Protein AF-A0A350H7R0-F1 (afdb_monomer_lite)

InterPro domains:
  IPR005484 Large ribosomal subunit protein uL18, bacterial/plantae/animalia [PF00861] (6-66)
  IPR005484 Large ribosomal subunit protein uL18, bacterial/plantae/animalia [PTHR12899] (7-65)
  IPR057268 Large ribosomal subunit protein uL18 [cd00432] (18-68)

Organism: NCBI:txid2052148

Structure (mmCIF, N/CA/C/O backbone):
data_AF-A0A350H7R0-F1
#
_entry.id   AF-A0A350H7R0-F1
#
loop_
_atom_site.group_PDB
_atom_site.id
_atom_site.type_symbol
_atom_site.label_atom_id
_atom_site.label_alt_id
_atom_site.label_comp_id
_atom_site.label_asym_id
_atom_site.label_entity_id
_atom_site.label_seq_id
_atom_site.pdbx_PDB_ins_code
_atom_site.Cartn_x
_atom_site.Cartn_y
_atom_site.Cartn_z
_atom_site.occupancy
_atom_site.B_iso_or_equiv
_atom_site.auth_seq_id
_atom_site.auth_comp_id
_atom_site.auth_asym_id
_atom_site.auth_atom_id
_atom_site.pdbx_PDB_model_num
ATOM 1 N N . MET A 1 1 ? 24.923 8.802 1.989 1.00 65.12 1 MET A N 1
ATOM 2 C CA . MET A 1 1 ? 23.527 8.605 2.452 1.00 65.12 1 MET A CA 1
ATOM 3 C C . MET A 1 1 ? 22.784 7.809 1.390 1.00 65.12 1 MET A C 1
ATOM 5 O O . MET A 1 1 ? 22.700 8.277 0.259 1.00 65.12 1 MET A O 1
ATOM 9 N N . ASP A 1 2 ? 22.320 6.605 1.713 1.00 85.38 2 ASP A N 1
ATOM 10 C CA . ASP A 1 2 ? 21.740 5.685 0.728 1.00 85.38 2 ASP A CA 1
ATOM 11 C C . ASP A 1 2 ? 20.404 6.222 0.165 1.00 85.38 2 ASP A C 1
ATOM 13 O O . ASP A 1 2 ? 19.464 6.546 0.900 1.00 85.38 2 ASP A O 1
ATOM 17 N N . LYS A 1 3 ? 20.328 6.354 -1.165 1.00 81.06 3 LYS A N 1
ATOM 18 C CA . LYS A 1 3 ? 19.156 6.874 -1.890 1.00 81.06 3 LYS A CA 1
ATOM 19 C C . LYS A 1 3 ? 17.932 5.967 -1.719 1.00 81.06 3 LYS A C 1
ATOM 21 O O . LYS A 1 3 ? 16.807 6.473 -1.679 1.00 81.06 3 LYS A O 1
ATOM 26 N N . ASN A 1 4 ? 18.136 4.657 -1.579 1.00 84.69 4 ASN A N 1
ATOM 27 C CA . ASN A 1 4 ? 17.049 3.692 -1.413 1.00 84.69 4 ASN A CA 1
ATOM 28 C C . ASN A 1 4 ? 16.361 3.854 -0.055 1.00 84.69 4 ASN A C 1
ATOM 30 O O . ASN A 1 4 ? 15.127 3.846 0.020 1.00 84.69 4 ASN A O 1
ATOM 34 N N . ILE A 1 5 ? 17.145 4.118 0.994 1.00 88.19 5 ILE A N 1
ATOM 35 C CA . ILE A 1 5 ? 16.635 4.406 2.340 1.00 88.19 5 ILE A CA 1
ATOM 36 C C . ILE A 1 5 ? 15.743 5.655 2.309 1.00 88.19 5 ILE A C 1
ATOM 38 O O . ILE A 1 5 ? 14.584 5.591 2.723 1.00 88.19 5 ILE A O 1
ATOM 42 N N . LYS A 1 6 ? 16.206 6.754 1.691 1.00 92.06 6 LYS A N 1
ATOM 43 C CA . LYS A 1 6 ? 15.410 7.992 1.558 1.00 92.06 6 LYS A CA 1
ATOM 44 C C . LYS A 1 6 ? 14.098 7.787 0.791 1.00 92.06 6 LYS A C 1
ATOM 46 O O . LYS A 1 6 ? 13.083 8.402 1.123 1.00 92.06 6 LYS A O 1
ATOM 51 N N . LYS A 1 7 ? 14.093 6.951 -0.255 1.00 89.44 7 LYS A N 1
ATOM 52 C CA . LYS A 1 7 ? 12.879 6.644 -1.034 1.00 89.44 7 LYS A CA 1
ATOM 53 C C . LYS A 1 7 ? 11.856 5.882 -0.186 1.00 89.44 7 LYS A C 1
ATOM 55 O O . LYS A 1 7 ? 10.672 6.224 -0.220 1.00 89.44 7 LYS A O 1
ATOM 60 N N . ARG A 1 8 ? 12.312 4.900 0.600 1.00 90.94 8 ARG A N 1
ATOM 61 C CA . ARG A 1 8 ? 11.469 4.141 1.536 1.00 90.94 8 ARG A CA 1
ATOM 62 C C . ARG A 1 8 ? 10.854 5.057 2.593 1.00 90.94 8 ARG A C 1
ATOM 64 O O . ARG A 1 8 ? 9.640 5.055 2.750 1.00 90.94 8 ARG A O 1
ATOM 71 N N . GLU A 1 9 ? 11.654 5.906 3.231 1.00 94.81 9 GLU A N 1
ATOM 72 C CA . GLU A 1 9 ? 11.178 6.851 4.252 1.00 94.81 9 GLU A CA 1
ATOM 73 C C . GLU A 1 9 ? 10.121 7.826 3.719 1.00 94.81 9 GLU A C 1
ATOM 75 O O . GLU A 1 9 ? 9.087 8.038 4.353 1.00 94.81 9 GLU A O 1
ATOM 80 N N . LYS A 1 10 ? 10.343 8.411 2.533 1.00 94.88 10 LYS A N 1
ATOM 81 C CA . LYS A 1 10 ? 9.362 9.309 1.899 1.00 94.88 10 LYS A CA 1
ATOM 82 C C . LYS A 1 10 ? 8.034 8.599 1.625 1.00 94.88 10 LYS A C 1
ATOM 84 O O . LYS A 1 10 ? 6.975 9.210 1.779 1.00 94.88 10 LYS A O 1
ATOM 89 N N . ARG A 1 11 ? 8.085 7.324 1.223 1.00 93.81 11 ARG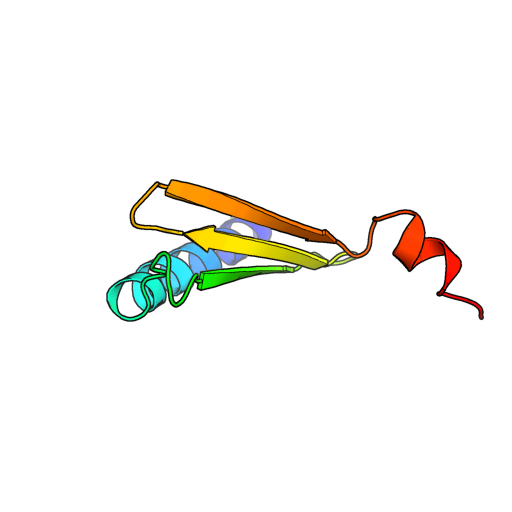 A N 1
ATOM 90 C CA . ARG A 1 11 ? 6.894 6.497 0.997 1.00 93.81 11 ARG A CA 1
ATOM 91 C C . ARG A 1 11 ? 6.150 6.229 2.302 1.00 93.81 11 ARG A C 1
ATOM 93 O O . ARG A 1 11 ? 4.949 6.479 2.342 1.00 93.81 11 ARG A O 1
ATOM 100 N N . GLU A 1 12 ? 6.846 5.807 3.357 1.00 94.06 12 GLU A N 1
ATOM 101 C CA . GLU A 1 12 ? 6.226 5.563 4.668 1.00 94.06 12 GLU A CA 1
ATOM 102 C C . GLU A 1 12 ? 5.568 6.831 5.223 1.00 94.06 12 GLU A C 1
ATOM 104 O O . GLU A 1 12 ? 4.393 6.806 5.574 1.00 94.06 12 GLU A O 1
ATOM 109 N N . LYS A 1 13 ? 6.253 7.984 5.176 1.00 95.81 13 LYS A N 1
ATOM 110 C CA . LYS A 1 13 ? 5.673 9.271 5.606 1.00 95.81 13 LYS A CA 1
ATOM 111 C C . LYS A 1 13 ? 4.376 9.605 4.864 1.00 95.81 13 LYS A C 1
ATOM 113 O O . LYS A 1 13 ? 3.417 10.083 5.469 1.00 95.81 13 LYS A O 1
ATOM 118 N N . ARG A 1 14 ? 4.330 9.354 3.550 1.00 94.81 14 ARG A N 1
ATOM 119 C CA . ARG A 1 14 ? 3.118 9.563 2.747 1.00 94.81 14 ARG A CA 1
ATOM 120 C C . ARG A 1 14 ? 2.018 8.575 3.132 1.00 94.81 14 ARG A C 1
ATOM 122 O O . ARG A 1 14 ? 0.879 9.000 3.289 1.00 94.81 14 ARG A O 1
ATOM 129 N N . HIS A 1 15 ? 2.350 7.296 3.296 1.00 93.50 15 HIS A N 1
ATOM 130 C CA . HIS A 1 15 ? 1.394 6.269 3.708 1.00 93.50 15 HIS A CA 1
ATOM 131 C C . HIS A 1 15 ? 0.771 6.604 5.064 1.00 93.50 15 HIS A C 1
ATOM 133 O O . HIS A 1 15 ? -0.451 6.617 5.165 1.00 93.50 15 HIS A O 1
ATO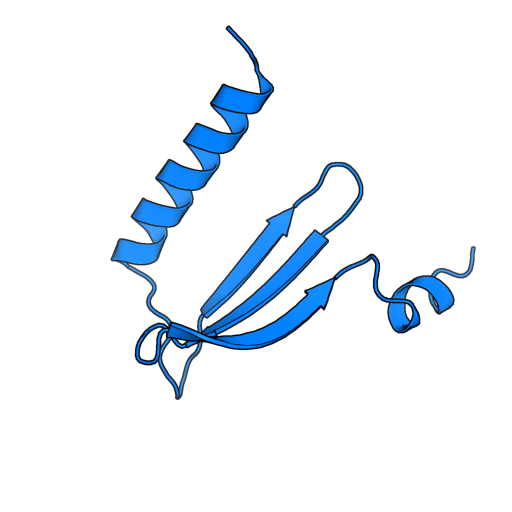M 139 N N . THR A 1 16 ? 1.572 6.960 6.070 1.00 93.75 16 THR A N 1
ATOM 140 C CA . THR A 1 16 ? 1.067 7.353 7.393 1.00 93.75 16 THR A CA 1
ATOM 141 C C . THR A 1 16 ? 0.138 8.561 7.308 1.00 93.75 16 THR A C 1
ATOM 143 O O . THR A 1 16 ? -0.944 8.541 7.885 1.00 93.75 16 THR A O 1
ATOM 146 N N . ARG A 1 17 ? 0.499 9.588 6.525 1.00 95.50 17 ARG A N 1
ATOM 147 C CA . ARG A 1 17 ? -0.363 10.762 6.327 1.00 95.50 17 ARG A CA 1
ATOM 148 C C . ARG A 1 17 ? -1.700 10.399 5.679 1.00 95.50 17 ARG A C 1
ATOM 150 O O . ARG A 1 17 ? -2.739 10.853 6.142 1.00 95.50 17 ARG A O 1
ATOM 157 N N . ILE A 1 18 ? -1.680 9.592 4.618 1.00 93.81 18 ILE A N 1
ATOM 158 C CA . ILE A 1 18 ? -2.900 9.178 3.911 1.00 93.81 18 ILE A CA 1
ATOM 159 C C . ILE A 1 18 ? -3.789 8.325 4.824 1.00 93.81 18 ILE A C 1
ATOM 161 O O . ILE A 1 18 ? -4.997 8.541 4.847 1.00 93.81 18 ILE A O 1
ATOM 165 N N . ARG A 1 19 ? -3.203 7.433 5.634 1.00 92.31 19 ARG A N 1
ATOM 166 C CA . ARG A 1 19 ? -3.932 6.611 6.618 1.00 92.31 19 ARG A CA 1
ATOM 167 C C . ARG A 1 19 ? -4.603 7.423 7.728 1.00 92.31 19 ARG A C 1
ATOM 169 O O . ARG A 1 19 ? -5.554 6.950 8.335 1.00 92.31 19 ARG A O 1
ATOM 176 N N . GLY A 1 20 ? -4.156 8.658 7.969 1.00 91.50 20 GLY A N 1
ATOM 177 C CA . GLY A 1 20 ? -4.862 9.588 8.853 1.00 91.50 20 GLY A CA 1
ATOM 178 C C . GLY A 1 20 ? -6.249 9.986 8.331 1.00 91.50 20 GLY A C 1
ATOM 179 O O . GLY A 1 20 ? -7.129 10.291 9.127 1.00 91.50 20 GLY A O 1
ATOM 180 N N . ARG A 1 21 ? -6.459 9.950 7.005 1.00 91.25 21 ARG A N 1
ATOM 181 C CA . ARG A 1 21 ? -7.735 10.290 6.349 1.00 91.25 21 ARG A CA 1
ATOM 182 C C . ARG A 1 21 ? -8.482 9.066 5.817 1.00 91.25 21 ARG A C 1
ATOM 184 O O . ARG A 1 21 ? -9.706 9.058 5.822 1.00 91.25 21 ARG A O 1
ATOM 191 N N . ILE A 1 22 ? -7.760 8.065 5.320 1.00 89.00 22 ILE A N 1
ATOM 192 C CA . ILE A 1 22 ? -8.321 6.858 4.707 1.00 89.00 22 ILE A CA 1
ATOM 193 C C . ILE A 1 22 ? -8.104 5.684 5.658 1.00 89.00 22 ILE A C 1
ATOM 195 O O . ILE A 1 22 ? -6.965 5.275 5.877 1.00 89.00 22 ILE A O 1
ATOM 199 N N . LYS A 1 23 ? -9.199 5.128 6.175 1.00 89.25 23 LYS A N 1
ATOM 200 C CA . LYS A 1 23 ? -9.221 3.886 6.955 1.00 89.25 23 LYS A CA 1
ATOM 201 C C . LYS A 1 23 ? -10.032 2.839 6.200 1.00 89.25 23 LYS A C 1
ATOM 203 O O . LYS A 1 23 ? -11.037 3.193 5.586 1.00 89.25 23 LYS A O 1
ATOM 208 N N . GLY A 1 24 ? -9.579 1.591 6.218 1.00 90.19 24 GLY A N 1
ATOM 209 C CA . GLY A 1 24 ? -10.331 0.460 5.685 1.00 90.19 24 GLY A CA 1
ATOM 210 C C . GLY A 1 24 ? -11.208 -0.155 6.767 1.00 90.19 24 GLY A C 1
ATOM 211 O O . GLY A 1 24 ? -10.686 -0.534 7.806 1.00 90.19 24 GLY A O 1
ATOM 212 N N . THR A 1 25 ? -12.511 -0.257 6.542 1.00 92.44 25 THR A N 1
ATOM 213 C CA . THR A 1 25 ? -13.436 -0.995 7.422 1.00 92.44 25 THR A CA 1
ATOM 214 C C . THR A 1 25 ? -13.828 -2.322 6.776 1.00 92.44 25 THR A C 1
ATOM 216 O O . THR A 1 25 ? -13.519 -2.548 5.609 1.00 92.44 25 THR A O 1
ATOM 219 N N . VAL A 1 26 ? -14.558 -3.179 7.492 1.00 91.56 26 VAL A N 1
ATOM 220 C CA . VAL A 1 26 ? -15.094 -4.441 6.946 1.00 91.56 26 VAL A CA 1
ATOM 221 C C . VAL A 1 26 ? -15.909 -4.208 5.665 1.00 91.56 26 VAL A C 1
ATOM 223 O O . VAL A 1 26 ? -15.709 -4.896 4.669 1.00 91.56 26 VAL A O 1
ATOM 226 N N . GLU A 1 27 ? -16.799 -3.211 5.667 1.00 93.56 27 GLU A N 1
ATOM 227 C CA . GLU A 1 27 ? -17.645 -2.877 4.509 1.00 93.56 27 GLU A CA 1
ATOM 228 C C . GLU A 1 27 ? -16.860 -2.214 3.373 1.00 93.56 27 GLU A C 1
ATOM 230 O O . GLU A 1 27 ? -17.200 -2.350 2.198 1.00 93.56 27 GLU A O 1
ATOM 235 N N . ARG A 1 28 ? -15.805 -1.466 3.718 1.00 93.94 28 ARG A N 1
ATOM 236 C CA . ARG A 1 28 ? -14.981 -0.736 2.757 1.00 93.94 28 ARG A CA 1
ATOM 237 C C . ARG A 1 28 ? -13.500 -0.886 3.104 1.00 93.94 28 ARG A C 1
ATOM 239 O O . ARG A 1 28 ? -12.896 0.054 3.634 1.00 93.94 28 ARG A O 1
ATOM 246 N N . PRO A 1 29 ? -12.898 -2.047 2.806 1.00 95.50 29 PRO A N 1
ATOM 247 C CA . PRO A 1 29 ? -11.518 -2.322 3.167 1.00 95.50 29 PRO A CA 1
ATOM 248 C C . PRO A 1 29 ? -10.561 -1.462 2.341 1.00 95.50 29 PRO A C 1
ATOM 250 O O . PRO A 1 29 ? -10.871 -1.008 1.235 1.00 95.50 29 PRO A O 1
ATOM 253 N N . ARG A 1 30 ? -9.364 -1.214 2.876 1.00 94.69 30 ARG A N 1
ATOM 254 C CA . ARG A 1 30 ? -8.362 -0.397 2.189 1.00 94.69 30 ARG A CA 1
ATOM 255 C C . ARG A 1 30 ? -7.538 -1.239 1.226 1.00 94.69 30 ARG A C 1
ATOM 257 O O . ARG A 1 30 ? -7.015 -2.290 1.585 1.00 94.69 30 ARG A O 1
ATOM 264 N N . LEU A 1 31 ? -7.325 -0.704 0.029 1.00 94.94 31 LEU A N 1
ATOM 265 C CA . LEU A 1 31 ? -6.336 -1.223 -0.907 1.00 94.94 31 LEU A CA 1
ATOM 266 C C . LEU A 1 31 ? -4.950 -0.663 -0.573 1.00 94.94 31 LEU A C 1
ATOM 268 O O . LEU A 1 31 ? -4.749 0.547 -0.449 1.00 94.94 31 LEU A O 1
ATOM 272 N N . VAL A 1 32 ? -3.975 -1.555 -0.468 1.00 94.69 32 VAL A N 1
ATOM 273 C CA . VAL A 1 32 ? -2.563 -1.234 -0.278 1.00 94.69 32 VAL A CA 1
ATOM 274 C C . VAL A 1 32 ? -1.802 -1.657 -1.511 1.00 94.69 32 VAL A C 1
ATOM 276 O O . VAL A 1 32 ? -1.914 -2.797 -1.943 1.00 94.69 32 VAL A O 1
ATOM 279 N N . VAL A 1 33 ? -0.975 -0.755 -2.031 1.00 94.50 33 VAL A N 1
ATOM 280 C CA . VAL A 1 33 ? -0.097 -1.028 -3.168 1.00 94.50 33 VAL A CA 1
ATOM 281 C C . VAL A 1 33 ? 1.352 -0.827 -2.742 1.00 94.50 33 VAL A C 1
ATOM 283 O O . VAL A 1 33 ? 1.718 0.212 -2.182 1.00 94.50 33 VAL A O 1
ATOM 286 N N . TYR A 1 34 ? 2.200 -1.801 -3.051 1.00 94.44 34 TYR A N 1
ATOM 287 C CA . TYR A 1 34 ? 3.647 -1.676 -2.982 1.00 94.44 34 TYR A CA 1
ATOM 288 C C . TYR A 1 34 ? 4.253 -1.929 -4.362 1.00 94.44 34 TYR A C 1
ATOM 290 O O . TYR A 1 34 ? 4.032 -2.973 -4.973 1.00 94.44 34 TYR A O 1
ATOM 298 N N . ARG A 1 35 ? 5.029 -0.956 -4.856 1.00 91.19 35 ARG A N 1
ATOM 299 C CA . ARG A 1 35 ? 5.646 -1.018 -6.183 1.00 91.19 35 ARG A CA 1
ATOM 300 C C . ARG A 1 35 ? 7.168 -1.152 -6.104 1.00 91.19 35 ARG A C 1
ATOM 302 O O . ARG A 1 35 ? 7.871 -0.269 -5.609 1.00 91.19 35 ARG A O 1
ATOM 309 N N . SER A 1 36 ? 7.599 -2.282 -6.648 1.00 89.75 36 SER A N 1
ATOM 310 C CA . SER A 1 36 ? 8.911 -2.702 -7.127 1.00 89.75 36 SER A CA 1
ATOM 311 C C . SER A 1 36 ? 9.632 -1.761 -8.086 1.00 89.75 36 SER A C 1
ATOM 313 O O . SER A 1 36 ? 9.022 -0.846 -8.631 1.00 89.75 36 SER A O 1
ATOM 315 N N . LEU A 1 37 ? 10.879 -2.089 -8.429 1.00 89.75 37 LEU A N 1
ATOM 316 C CA . LEU A 1 37 ? 11.369 -1.820 -9.785 1.00 89.75 37 LEU A CA 1
ATOM 317 C C . LEU A 1 37 ? 10.741 -2.813 -10.775 1.00 89.75 37 LEU A C 1
ATOM 319 O O . LEU A 1 37 ? 10.286 -2.403 -11.836 1.00 89.75 37 LEU A O 1
ATOM 323 N N . ASN A 1 38 ? 10.634 -4.084 -10.371 1.00 90.00 38 ASN A N 1
ATOM 324 C CA . ASN A 1 38 ? 10.278 -5.181 -11.276 1.00 90.00 38 ASN A CA 1
ATOM 325 C C . ASN A 1 38 ? 8.858 -5.719 -11.059 1.00 90.00 38 ASN A C 1
ATOM 327 O O . ASN A 1 38 ? 8.286 -6.328 -11.957 1.00 90.00 38 ASN A O 1
ATOM 331 N N . HIS A 1 39 ? 8.277 -5.507 -9.874 1.00 92.31 39 HIS A N 1
ATOM 332 C CA . HIS A 1 39 ? 7.019 -6.149 -9.483 1.00 92.31 39 HIS A CA 1
ATOM 333 C C . HIS A 1 39 ? 6.055 -5.190 -8.795 1.00 92.31 39 HIS A C 1
ATOM 335 O O . HIS A 1 39 ? 6.444 -4.151 -8.264 1.00 92.31 39 HIS A O 1
ATOM 341 N N . ILE A 1 40 ? 4.780 -5.550 -8.768 1.00 93.88 40 ILE A N 1
ATOM 342 C CA . ILE A 1 40 ? 3.763 -4.855 -7.988 1.00 93.88 40 ILE A CA 1
ATOM 343 C C . ILE A 1 40 ? 3.055 -5.859 -7.088 1.00 93.88 40 ILE A C 1
ATOM 345 O O . ILE A 1 40 ? 2.783 -6.989 -7.489 1.00 93.88 40 ILE A O 1
ATOM 349 N N . TYR A 1 41 ? 2.796 -5.430 -5.861 1.00 94.75 41 TYR A N 1
ATOM 350 C CA . TYR A 1 41 ? 2.134 -6.214 -4.832 1.00 94.75 41 TYR A CA 1
ATOM 351 C C . TYR A 1 41 ? 0.954 -5.409 -4.318 1.00 94.75 41 TYR A C 1
ATOM 353 O O . TYR A 1 41 ? 1.099 -4.214 -4.030 1.00 94.75 41 TYR A O 1
ATOM 361 N N . VAL A 1 42 ? -0.197 -6.056 -4.198 1.00 95.88 42 VAL A N 1
ATOM 362 C CA . VAL A 1 42 ? -1.437 -5.424 -3.760 1.00 95.8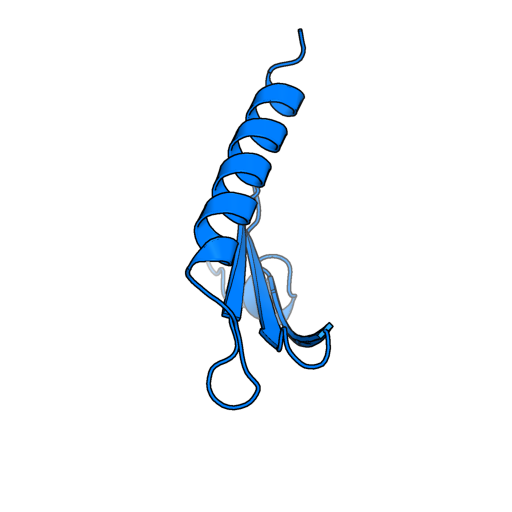8 42 VAL A CA 1
ATOM 363 C C . VAL A 1 42 ? -2.128 -6.255 -2.691 1.00 95.88 42 VAL A C 1
ATOM 365 O O . VAL A 1 42 ? -2.101 -7.478 -2.743 1.00 95.88 42 VAL A O 1
ATOM 368 N N . GLN A 1 43 ? -2.719 -5.596 -1.699 1.00 95.56 43 GLN A N 1
ATOM 369 C CA . GLN A 1 43 ? -3.429 -6.240 -0.590 1.00 95.56 43 GLN A CA 1
ATOM 370 C C . GLN A 1 43 ? -4.707 -5.473 -0.271 1.00 95.56 43 GLN A C 1
ATOM 372 O O . GLN A 1 43 ? -4.696 -4.240 -0.267 1.00 95.56 43 GLN A O 1
ATOM 377 N N . ILE A 1 44 ? -5.778 -6.190 0.051 1.00 96.19 44 ILE A N 1
ATOM 378 C CA . ILE A 1 44 ? -7.007 -5.627 0.612 1.00 96.19 44 ILE A CA 1
ATOM 379 C C . ILE A 1 44 ? -7.002 -5.902 2.111 1.00 96.19 44 ILE A C 1
ATOM 381 O O . ILE A 1 44 ? -6.906 -7.055 2.526 1.00 96.19 44 ILE A O 1
ATOM 385 N N . ILE A 1 45 ? -7.068 -4.848 2.922 1.00 95.31 45 ILE A N 1
ATOM 386 C CA . ILE A 1 45 ? -6.920 -4.940 4.378 1.00 95.31 45 ILE A CA 1
ATOM 387 C C . ILE A 1 45 ? -8.103 -4.276 5.072 1.00 95.31 45 ILE A C 1
ATOM 389 O O . ILE A 1 45 ? -8.484 -3.156 4.729 1.00 95.31 45 ILE A O 1
ATOM 393 N N . ASP A 1 46 ? -8.630 -4.954 6.081 1.00 95.56 46 ASP A N 1
ATOM 394 C CA . ASP A 1 46 ? -9.544 -4.393 7.065 1.00 95.56 46 ASP A CA 1
ATOM 395 C C . ASP A 1 46 ? -8.743 -3.887 8.277 1.00 95.56 46 ASP A C 1
ATOM 397 O O . ASP A 1 46 ? -8.067 -4.662 8.957 1.00 95.56 46 ASP A O 1
ATOM 401 N N . ASP A 1 47 ? -8.782 -2.576 8.534 1.00 91.00 47 ASP A N 1
ATOM 402 C CA . ASP A 1 47 ? -8.060 -1.953 9.649 1.00 91.00 47 ASP A CA 1
ATOM 403 C C . ASP A 1 47 ? -8.740 -2.160 10.994 1.00 91.00 47 ASP A C 1
ATOM 405 O O . ASP A 1 47 ? -8.068 -2.055 12.019 1.00 91.00 47 ASP A O 1
ATOM 409 N N . THR A 1 48 ? -10.045 -2.438 11.010 1.00 91.88 48 THR A N 1
ATOM 410 C CA . THR A 1 48 ? -10.783 -2.667 12.255 1.00 91.88 48 THR A CA 1
ATOM 411 C C . THR A 1 48 ? -10.319 -3.963 12.907 1.00 91.88 48 THR A C 1
ATOM 413 O O . THR A 1 48 ? -10.022 -3.977 14.099 1.00 91.88 48 THR A O 1
ATOM 416 N N . ASN A 1 49 ? -10.189 -5.023 12.108 1.00 92.12 49 ASN A N 1
ATOM 417 C CA . ASN A 1 49 ? -9.733 -6.334 12.570 1.00 92.12 49 ASN A CA 1
ATOM 418 C C . ASN A 1 49 ? -8.227 -6.566 12.355 1.00 92.12 49 ASN A C 1
ATOM 420 O O . ASN A 1 49 ? -7.688 -7.580 12.789 1.00 92.12 49 ASN A O 1
ATOM 424 N N . GLY A 1 50 ? -7.537 -5.651 11.663 1.00 90.12 50 GLY A N 1
ATOM 425 C CA . GLY A 1 50 ? -6.116 -5.784 11.329 1.00 90.12 50 GLY A CA 1
ATOM 426 C C . GLY A 1 50 ? -5.814 -6.945 10.374 1.00 90.12 50 GLY A C 1
ATOM 427 O O . GLY A 1 50 ? -4.686 -7.439 10.346 1.00 90.12 50 GLY A O 1
ATOM 428 N N . MET A 1 51 ? -6.804 -7.393 9.599 1.00 94.56 51 MET A N 1
ATOM 429 C CA . MET A 1 51 ? -6.730 -8.605 8.786 1.00 94.56 51 MET A CA 1
ATOM 430 C C . MET A 1 51 ? -6.574 -8.278 7.300 1.00 94.56 51 MET A C 1
ATOM 432 O O . MET A 1 51 ? -7.258 -7.413 6.754 1.00 94.56 51 MET A O 1
ATOM 436 N N . THR A 1 52 ? -5.686 -9.006 6.620 1.00 95.88 52 THR A N 1
ATOM 437 C CA . THR A 1 52 ? -5.610 -8.977 5.153 1.00 95.88 52 THR A CA 1
ATOM 438 C C . THR A 1 52 ? -6.637 -9.953 4.597 1.00 95.88 52 THR A C 1
ATOM 440 O O . THR A 1 52 ? -6.563 -11.144 4.878 1.00 95.88 52 THR A O 1
ATOM 443 N N . LEU A 1 53 ? -7.592 -9.440 3.826 1.00 94.94 53 LEU A N 1
ATOM 444 C CA . LEU A 1 53 ? -8.688 -10.217 3.249 1.00 94.94 53 LEU A CA 1
ATOM 445 C C . LEU A 1 53 ? -8.234 -10.973 2.000 1.00 94.94 53 LEU A C 1
ATOM 447 O O . LEU A 1 53 ? -8.580 -12.133 1.807 1.00 94.94 53 LEU A O 1
ATOM 451 N N . CYS A 1 54 ? -7.437 -10.318 1.158 1.00 94.38 54 CYS A N 1
ATOM 452 C CA . CYS A 1 54 ? -6.823 -10.943 -0.005 1.00 94.38 54 CYS A CA 1
ATOM 453 C C . CYS A 1 54 ? -5.547 -10.208 -0.430 1.00 94.38 54 CYS A C 1
ATOM 455 O O . CYS A 1 54 ? -5.304 -9.052 -0.062 1.00 94.38 54 CYS A O 1
ATOM 457 N N . GLN A 1 55 ? -4.728 -10.896 -1.219 1.00 94.31 55 GLN A N 1
ATOM 458 C CA . GLN A 1 55 ? -3.493 -10.385 -1.794 1.00 94.31 55 GLN A CA 1
ATOM 459 C C . GLN A 1 55 ? -3.398 -10.827 -3.255 1.00 94.31 55 GLN A C 1
ATOM 461 O O . GLN A 1 55 ? -3.864 -11.909 -3.595 1.00 94.31 55 GLN A O 1
ATOM 466 N N . ALA A 1 56 ? -2.789 -9.985 -4.087 1.00 93.12 56 ALA A N 1
ATOM 467 C CA . ALA A 1 56 ? -2.355 -10.355 -5.426 1.00 93.12 56 ALA A CA 1
ATOM 468 C C . ALA A 1 56 ? -0.971 -9.755 -5.721 1.00 93.12 56 ALA A C 1
ATOM 470 O O . ALA A 1 56 ? -0.568 -8.734 -5.140 1.00 93.12 56 ALA A O 1
ATOM 471 N N . SER A 1 57 ? -0.221 -10.356 -6.638 1.00 93.25 57 SER A N 1
ATOM 472 C CA . SER A 1 57 ? 1.071 -9.823 -7.073 1.00 93.25 57 SER A CA 1
ATOM 473 C C . SER A 1 57 ? 1.415 -10.203 -8.504 1.00 93.25 57 SER A C 1
ATOM 475 O O . SER A 1 57 ? 1.060 -11.269 -8.986 1.00 93.25 57 SER A O 1
ATOM 477 N N . SER A 1 58 ? 2.218 -9.375 -9.172 1.00 89.75 58 SER A N 1
ATOM 478 C CA . SER A 1 58 ? 2.691 -9.666 -10.535 1.00 89.75 58 SER A CA 1
ATOM 479 C C . SER A 1 58 ? 3.620 -10.885 -10.649 1.00 89.75 58 SER A C 1
ATOM 481 O O . SER A 1 58 ? 4.083 -11.176 -11.747 1.00 89.75 58 SER A O 1
ATOM 483 N N . LEU A 1 59 ? 3.982 -11.511 -9.527 1.00 87.56 59 LEU A N 1
ATOM 484 C CA . LEU A 1 59 ? 4.784 -12.736 -9.469 1.00 87.56 59 LEU A CA 1
ATOM 485 C C . LEU A 1 59 ? 3.922 -14.001 -9.396 1.00 87.56 59 LEU A C 1
ATOM 487 O O . LEU A 1 59 ? 4.459 -15.105 -9.471 1.00 87.56 59 LEU A O 1
ATOM 491 N N . GLU A 1 60 ? 2.607 -13.871 -9.218 1.00 85.50 60 GLU A N 1
ATOM 492 C CA . GLU A 1 60 ? 1.726 -15.030 -9.148 1.00 85.50 60 GLU A CA 1
ATOM 493 C C . GLU A 1 60 ? 1.737 -15.808 -10.459 1.00 85.50 60 GLU A C 1
ATOM 495 O O . GLU A 1 60 ? 1.632 -15.238 -11.547 1.00 85.50 60 GLU A O 1
ATOM 500 N N . LYS A 1 61 ? 1.856 -17.137 -10.342 1.00 72.12 61 LYS A N 1
ATOM 501 C CA . LYS A 1 61 ? 1.979 -18.048 -11.488 1.00 72.12 61 LYS A CA 1
ATOM 502 C C . LYS A 1 61 ? 0.834 -17.884 -12.487 1.00 72.12 61 LYS A C 1
ATOM 504 O O . LYS A 1 61 ? 1.102 -17.885 -13.679 1.00 72.12 61 LYS A O 1
ATOM 509 N N . ALA A 1 62 ? -0.390 -17.673 -11.995 1.00 73.31 62 ALA A N 1
ATOM 510 C CA . ALA A 1 62 ? -1.571 -17.442 -12.827 1.00 73.3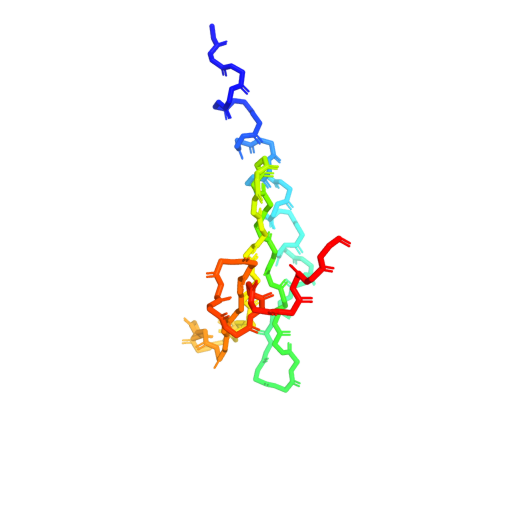1 62 ALA A CA 1
ATOM 511 C C . ALA A 1 62 ? -1.433 -16.200 -13.729 1.00 73.31 62 ALA A C 1
ATOM 513 O O . ALA A 1 62 ? -1.883 -16.211 -14.865 1.00 73.31 62 ALA A O 1
ATOM 514 N N . ILE A 1 63 ? -0.757 -15.152 -13.248 1.00 69.62 63 ILE A N 1
ATOM 515 C CA . ILE A 1 63 ? -0.553 -13.896 -13.986 1.00 69.62 63 ILE A CA 1
ATOM 516 C C . ILE A 1 63 ? 0.696 -13.983 -14.875 1.00 69.62 63 ILE A C 1
ATOM 518 O O . ILE A 1 63 ? 0.757 -13.379 -15.944 1.00 69.62 63 ILE A O 1
ATOM 522 N N . SER A 1 64 ? 1.710 -14.747 -14.461 1.00 61.22 64 SER A N 1
ATOM 523 C CA . SER A 1 64 ? 2.908 -14.969 -15.275 1.00 61.22 64 SER A CA 1
ATOM 524 C C . SER A 1 64 ? 2.622 -15.766 -16.550 1.00 61.22 64 SER A C 1
ATOM 526 O O . SER A 1 64 ? 3.342 -15.570 -17.523 1.00 61.22 64 SER A O 1
ATOM 528 N N . SER A 1 65 ? 1.621 -16.654 -16.552 1.00 60.25 65 SER A N 1
ATOM 529 C CA . SER A 1 65 ? 1.244 -17.449 -17.731 1.00 60.25 65 SER A CA 1
ATOM 530 C C . SER A 1 65 ? 0.455 -16.667 -18.783 1.00 60.25 65 SER A C 1
ATOM 532 O O . SER A 1 65 ? 0.388 -17.105 -19.923 1.00 60.25 65 SER A O 1
ATOM 534 N N . GLU 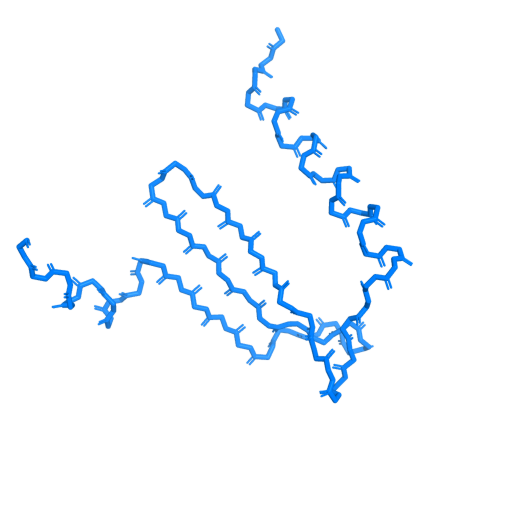A 1 66 ? -0.124 -15.517 -18.420 1.00 60.66 66 GLU A N 1
ATOM 535 C CA . GLU A 1 66 ? -0.877 -14.647 -19.339 1.00 60.66 66 GLU A CA 1
ATOM 536 C C . GLU A 1 66 ? -0.012 -13.568 -20.003 1.00 60.66 66 GLU A C 1
ATOM 538 O O . GLU A 1 66 ? -0.453 -12.918 -20.948 1.00 60.66 66 GLU A O 1
ATOM 543 N N . LYS A 1 67 ? 1.238 -13.382 -19.556 1.00 55.72 67 LYS A N 1
ATOM 544 C CA . LYS A 1 67 ? 2.225 -12.561 -20.272 1.00 55.72 67 LYS A CA 1
ATOM 545 C C . LYS A 1 67 ? 2.798 -13.356 -21.447 1.00 55.72 67 LYS A C 1
ATOM 547 O O . LYS A 1 67 ? 3.952 -13.772 -21.409 1.00 55.72 67 LYS A O 1
ATOM 552 N N . GLY A 1 68 ? 1.954 -13.613 -22.442 1.00 58.66 68 GLY A N 1
ATOM 553 C CA . GLY A 1 68 ? 2.386 -14.002 -23.780 1.00 58.66 68 GLY A CA 1
ATOM 554 C C . GLY A 1 68 ? 2.863 -12.763 -24.540 1.00 58.66 68 GLY A C 1
ATOM 555 O O . GLY A 1 68 ? 2.115 -11.792 -24.596 1.00 58.66 68 GLY A O 1
ATOM 556 N N . ASP A 1 69 ? 4.102 -12.848 -25.035 1.00 43.78 69 ASP A N 1
ATOM 557 C CA . ASP A 1 69 ? 4.820 -12.002 -26.011 1.00 43.78 69 ASP A CA 1
ATOM 558 C C . ASP A 1 69 ? 4.749 -10.463 -25.890 1.00 43.78 69 ASP A C 1
ATOM 560 O O . ASP A 1 69 ? 3.713 -9.836 -26.208 1.00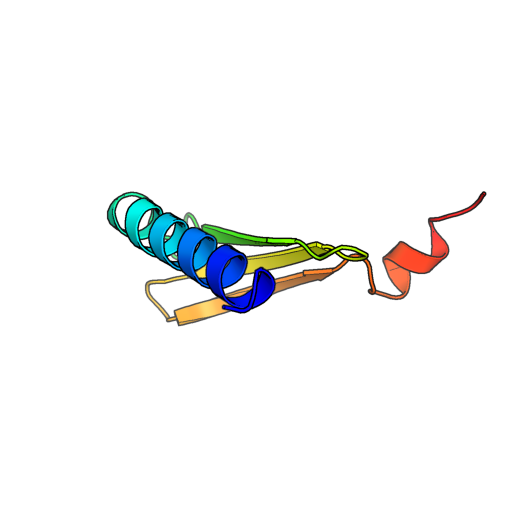 43.78 69 ASP A O 1
#

Foldseek 3Di:
DDPVVVVVVVVVVVVVVVCVPDAAAPVRWDWDWDDDPVKIKIFTAHPVVRDTPDIDMCPDPVNVVPPDD

Sequence (69 aa):
MDKNIKKREKREKRHTRIRGRIKGTVERPRLVVYRSLNHIYVQIIDDTNGMTLCQASSLEKAISSEKGD

Radius of gyration: 14.94 Å; chains: 1; bounding box: 41×29×39 Å

Secondary structure (DSSP, 8-state):
--HHHHHHHHHHHHHHHHHTT----SSSPEEEEEE-SS-EEEEEEETTTTEEEEEEETT-HHHHTT---

pLDDT: mean 87.96, std 11.5, range [43.78, 96.19]